Protein AF-A0AAV5BYK7-F1 (afdb_monomer)

Mean predicted aligned error: 7.23 Å

Foldseek 3Di:
DVVVQPPFFDWDKDWDKDWDFLVQLVVVDPPPWAFDDDPRTFIWTKMWIWTCDDPVHTDIDIDTGSGDTDDPPVDDD

Radius of gyration: 14.79 Å; Cα contacts (8 Å, |Δi|>4): 132; chains: 1; bounding box: 35×22×36 Å

Secondary structure (DSSP, 8-state):
-GGGSGGG-EEEEEEEEEEEEHHHHHTTS-TTSEE--BTTEEEEEEEEEEEEE-TT-SEEEEEEE---EE-TTT---

Structure (mmCIF, N/CA/C/O backbone):
data_AF-A0AAV5BYK7-F1
#
_entry.id   AF-A0AAV5BYK7-F1
#
loop_
_atom_site.group_PDB
_atom_site.id
_atom_site.type_symbol
_atom_site.label_atom_id
_atom_site.label_alt_id
_atom_site.label_comp_id
_atom_site.label_asym_id
_atom_site.label_entity_id
_atom_site.label_seq_id
_atom_site.pdbx_PDB_ins_code
_atom_site.Cartn_x
_atom_site.Cartn_y
_atom_site.Cartn_z
_atom_site.occupancy
_atom_site.B_iso_or_equiv
_atom_site.auth_seq_id
_atom_site.auth_comp_id
_atom_site.auth_asym_id
_atom_site.auth_atom_id
_atom_site.pdbx_PDB_model_num
ATOM 1 N N . MET A 1 1 ? 11.356 0.984 2.742 1.00 40.00 1 MET A N 1
ATOM 2 C CA . MET A 1 1 ? 12.364 0.138 2.062 1.00 40.00 1 MET A CA 1
ATOM 3 C C . MET A 1 1 ? 12.103 -0.063 0.568 1.00 40.00 1 MET A C 1
ATOM 5 O O . MET A 1 1 ? 13.085 -0.109 -0.149 1.00 40.00 1 MET A O 1
ATOM 9 N N . VAL A 1 2 ? 10.857 -0.082 0.067 1.00 43.31 2 VAL A N 1
ATOM 10 C CA . VAL A 1 2 ? 10.576 -0.112 -1.394 1.00 43.31 2 VAL A CA 1
ATOM 11 C C . VAL A 1 2 ? 11.033 1.169 -2.118 1.00 43.31 2 VAL A C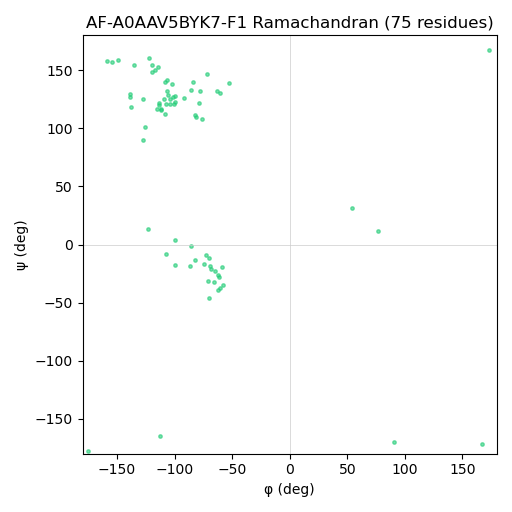 1
ATOM 13 O O . VAL A 1 2 ? 11.526 1.116 -3.235 1.00 43.31 2 VAL A O 1
ATOM 16 N N . LEU A 1 3 ? 10.9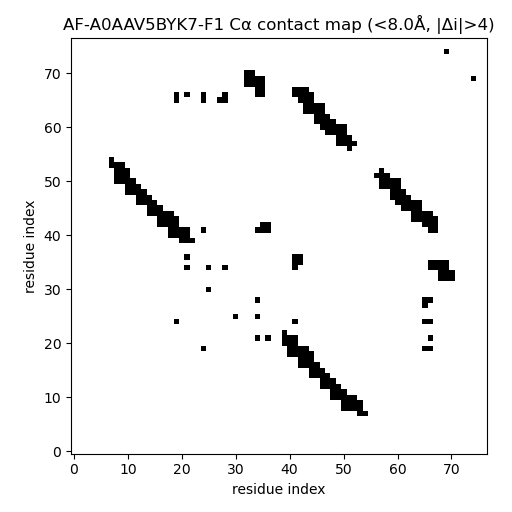84 2.327 -1.449 1.00 38.88 3 LEU A N 1
ATOM 17 C CA . LEU A 1 3 ? 11.345 3.610 -2.068 1.00 38.88 3 LEU A CA 1
ATOM 18 C C . LEU A 1 3 ? 12.851 3.767 -2.383 1.00 38.88 3 LEU A C 1
ATOM 20 O O . LEU A 1 3 ? 13.211 4.607 -3.197 1.00 38.88 3 LEU A O 1
ATOM 24 N N . CYS A 1 4 ? 13.738 2.968 -1.775 1.00 32.91 4 CYS A N 1
ATOM 25 C CA . CYS A 1 4 ? 15.189 3.130 -1.949 1.00 32.91 4 CYS A CA 1
ATOM 26 C C . CYS A 1 4 ? 1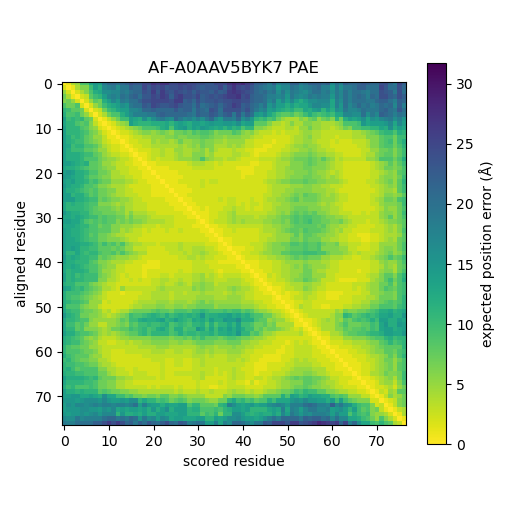5.734 2.465 -3.232 1.00 32.91 4 CYS A C 1
ATOM 28 O O . CYS A 1 4 ? 16.855 2.759 -3.630 1.00 32.91 4 CYS A O 1
ATOM 30 N N . LEU A 1 5 ? 14.955 1.601 -3.904 1.00 46.88 5 LEU A N 1
ATOM 31 C CA . LEU A 1 5 ? 15.372 0.962 -5.164 1.00 46.88 5 LEU A CA 1
ATOM 32 C C . LEU A 1 5 ? 15.048 1.808 -6.412 1.00 46.88 5 LEU A C 1
ATOM 34 O O . LEU A 1 5 ? 15.643 1.608 -7.464 1.00 46.88 5 LEU A O 1
ATOM 38 N N . LEU A 1 6 ? 14.137 2.781 -6.295 1.00 52.38 6 LEU A N 1
ATOM 39 C CA . LEU A 1 6 ? 13.602 3.565 -7.419 1.00 52.38 6 LEU A CA 1
ATOM 40 C C . LEU A 1 6 ? 14.578 4.590 -8.022 1.00 52.38 6 LEU A C 1
ATOM 42 O O . LEU A 1 6 ? 14.286 5.143 -9.076 1.00 52.38 6 LEU A O 1
ATOM 46 N N . LEU A 1 7 ? 15.735 4.844 -7.401 1.00 54.84 7 LEU A N 1
ATOM 47 C CA . LEU A 1 7 ? 16.719 5.817 -7.903 1.00 54.84 7 LEU A CA 1
ATOM 48 C C . LEU A 1 7 ? 17.448 5.372 -9.189 1.00 54.84 7 LEU A C 1
ATOM 50 O O . LEU A 1 7 ? 18.094 6.205 -9.817 1.00 54.84 7 LEU A O 1
ATOM 54 N N . PHE A 1 8 ? 17.331 4.103 -9.599 1.00 56.31 8 PHE A N 1
ATOM 55 C CA . PHE A 1 8 ? 18.006 3.543 -10.784 1.00 56.31 8 PHE A CA 1
ATOM 56 C C . PHE A 1 8 ? 17.053 2.921 -11.818 1.00 56.31 8 PHE A C 1
ATOM 58 O O . PHE A 1 8 ? 17.504 2.185 -12.690 1.00 56.31 8 PHE A O 1
ATOM 65 N N . LEU A 1 9 ? 15.745 3.163 -11.708 1.00 66.81 9 LEU A N 1
ATOM 66 C CA . LEU A 1 9 ? 14.739 2.469 -12.510 1.00 66.81 9 LEU A CA 1
ATOM 67 C C . LEU A 1 9 ? 14.041 3.441 -13.470 1.00 66.81 9 LEU A C 1
ATOM 69 O O . LEU A 1 9 ? 13.395 4.390 -13.021 1.00 66.81 9 LEU A O 1
ATOM 73 N N . VAL A 1 10 ? 14.132 3.197 -14.782 1.00 74.62 10 VAL A N 1
ATOM 74 C CA . VAL A 1 10 ? 13.377 3.956 -15.796 1.00 74.62 10 VAL A CA 1
ATOM 75 C C . VAL A 1 10 ? 12.170 3.135 -16.226 1.00 74.62 10 VAL A C 1
ATOM 77 O O . VAL A 1 10 ? 12.294 2.005 -16.706 1.00 74.62 10 VAL A O 1
ATOM 80 N N . GLY A 1 11 ? 10.977 3.692 -16.039 1.00 82.50 11 GLY A N 1
ATOM 81 C CA . GLY A 1 11 ? 9.749 2.942 -16.243 1.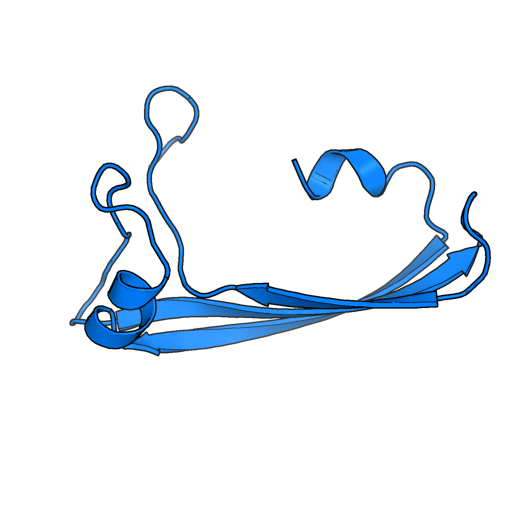00 82.50 11 GLY A CA 1
ATOM 82 C C . GLY A 1 11 ? 8.476 3.757 -16.088 1.00 82.50 11 GLY A C 1
ATOM 83 O O . GLY A 1 11 ? 8.503 4.966 -15.850 1.00 82.50 11 GLY A O 1
ATOM 84 N N . SER A 1 12 ? 7.349 3.064 -16.218 1.00 85.31 12 SER A N 1
ATOM 85 C CA . SER A 1 12 ? 6.016 3.607 -15.944 1.00 85.31 12 SER A CA 1
ATOM 86 C C . SER A 1 12 ? 5.388 2.898 -14.751 1.00 85.31 12 SER A C 1
ATOM 88 O O . SER A 1 12 ? 5.720 1.754 -14.448 1.00 85.31 12 SER A O 1
ATOM 90 N N . ALA A 1 13 ? 4.498 3.600 -14.059 1.00 87.50 13 ALA A N 1
ATOM 91 C CA . ALA A 1 13 ? 3.964 3.196 -12.771 1.00 87.50 13 ALA A CA 1
ATOM 92 C C . ALA A 1 13 ? 2.458 3.477 -12.707 1.00 87.50 13 ALA A C 1
ATOM 94 O O . ALA A 1 13 ? 2.027 4.608 -12.936 1.00 87.50 13 A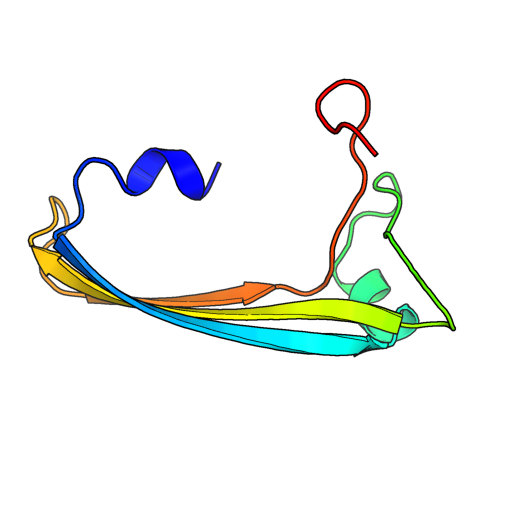LA A O 1
ATOM 95 N N . LEU A 1 14 ? 1.667 2.462 -12.363 1.00 88.62 14 LEU A N 1
ATOM 96 C CA . LEU A 1 14 ? 0.233 2.572 -12.109 1.00 88.62 14 LEU A CA 1
ATOM 97 C C . LEU A 1 14 ? -0.044 2.279 -10.634 1.00 88.62 14 LEU A C 1
ATOM 99 O O . LEU A 1 14 ? 0.235 1.185 -10.146 1.00 88.62 14 LEU A O 1
ATOM 103 N N . TYR A 1 15 ? -0.652 3.242 -9.946 1.00 89.56 15 TYR A N 1
ATOM 104 C CA . TYR A 1 15 ? -1.115 3.080 -8.572 1.00 89.56 15 TYR A CA 1
ATOM 105 C C . TYR A 1 15 ? -2.632 2.943 -8.545 1.00 89.56 15 TYR A C 1
ATOM 107 O O . TYR A 1 15 ? -3.348 3.797 -9.067 1.00 89.56 15 TYR A O 1
ATOM 115 N N . GLN A 1 16 ? -3.123 1.904 -7.875 1.00 92.06 16 GLN A N 1
ATOM 116 C CA . GLN A 1 16 ? -4.541 1.746 -7.584 1.00 92.06 16 GLN A CA 1
ATOM 117 C C . GLN A 1 16 ? -4.733 1.542 -6.086 1.00 92.06 16 GLN A C 1
ATOM 119 O O . GLN A 1 16 ? -4.543 0.447 -5.553 1.00 92.06 16 GLN A O 1
ATOM 124 N N . LEU A 1 17 ? -5.138 2.615 -5.412 1.00 91.56 17 LEU A N 1
ATOM 125 C CA . LEU A 1 17 ? -5.521 2.586 -4.006 1.00 91.56 17 LEU A CA 1
ATOM 126 C C . LEU A 1 17 ? -6.980 2.147 -3.879 1.00 91.56 17 LEU A C 1
ATOM 128 O O . LEU A 1 17 ? -7.831 2.561 -4.667 1.00 91.56 17 LEU A O 1
ATOM 132 N N . HIS A 1 18 ? -7.278 1.316 -2.885 1.00 91.88 18 HIS A N 1
ATOM 133 C CA . HIS A 1 18 ? -8.651 0.931 -2.570 1.00 91.88 18 HIS A CA 1
ATOM 134 C C . HIS A 1 18 ? -8.823 0.656 -1.076 1.00 91.88 18 HIS A C 1
ATOM 136 O O . HIS A 1 18 ? -7.865 0.385 -0.351 1.00 91.88 18 HIS A O 1
ATOM 142 N N . LEU A 1 19 ? -10.069 0.736 -0.610 1.00 93.38 19 LEU A N 1
ATOM 143 C CA . LEU A 1 19 ? -10.408 0.429 0.774 1.00 93.38 19 LEU A CA 1
ATOM 144 C C . LEU A 1 19 ? -10.485 -1.085 0.966 1.00 93.38 19 LEU A C 1
ATOM 146 O O . LEU A 1 19 ? -11.277 -1.770 0.316 1.00 93.38 19 LEU A O 1
ATOM 150 N N . VAL A 1 20 ? -9.677 -1.595 1.889 1.00 93.44 20 VAL A N 1
ATOM 151 C CA . VAL A 1 20 ? -9.641 -3.006 2.284 1.00 93.44 20 VAL A CA 1
ATOM 152 C C . VAL A 1 20 ? -10.252 -3.128 3.671 1.00 93.44 20 VAL A C 1
ATOM 154 O O . VAL A 1 20 ? -10.016 -2.282 4.530 1.00 93.44 20 VAL A O 1
ATOM 157 N N . LYS A 1 21 ? -11.043 -4.175 3.923 1.00 94.69 21 LYS A N 1
ATOM 158 C CA . LYS A 1 21 ? -11.580 -4.427 5.268 1.00 94.69 21 LYS A CA 1
ATOM 159 C C . LYS A 1 21 ? -10.427 -4.626 6.248 1.00 94.69 21 LYS A C 1
ATOM 161 O O . LYS A 1 21 ? -9.541 -5.446 6.002 1.00 94.69 21 LYS A O 1
ATOM 166 N N . ALA A 1 22 ? -10.468 -3.927 7.379 1.00 93.38 22 ALA A N 1
ATOM 167 C CA . ALA A 1 22 ? -9.422 -3.991 8.396 1.00 93.38 22 ALA A CA 1
ATOM 168 C C . ALA A 1 22 ? -9.208 -5.426 8.909 1.00 93.38 22 ALA A C 1
ATOM 170 O O . ALA A 1 22 ? -8.073 -5.837 9.133 1.00 93.38 22 ALA A O 1
ATOM 171 N N . SER A 1 23 ? -10.277 -6.225 9.003 1.00 93.56 23 SER A N 1
ATOM 172 C CA . SER A 1 23 ? -10.203 -7.643 9.379 1.00 93.56 23 SER A CA 1
ATOM 173 C C . SER A 1 23 ? -9.403 -8.491 8.386 1.00 93.56 23 SER A C 1
ATOM 175 O O . SER A 1 23 ? -8.628 -9.347 8.801 1.00 93.56 23 SER A O 1
ATOM 177 N N . THR A 1 24 ? -9.546 -8.235 7.084 1.00 93.62 24 THR A N 1
ATOM 178 C CA . THR A 1 24 ? -8.771 -8.914 6.037 1.00 93.62 24 THR A CA 1
ATOM 179 C C . THR A 1 24 ? -7.315 -8.468 6.066 1.00 93.62 24 THR A C 1
ATOM 181 O O . THR A 1 24 ? -6.422 -9.309 6.058 1.00 93.62 24 THR A O 1
ATOM 184 N N . ALA A 1 25 ? -7.067 -7.159 6.162 1.00 93.31 25 ALA A N 1
ATOM 185 C CA . ALA A 1 25 ? -5.713 -6.614 6.237 1.00 93.31 25 ALA A CA 1
ATOM 186 C C . ALA A 1 25 ? -4.948 -7.135 7.466 1.00 93.31 25 ALA A C 1
ATOM 188 O O . ALA A 1 25 ? -3.764 -7.454 7.375 1.00 93.31 25 ALA A O 1
ATOM 189 N N . ARG A 1 26 ? -5.634 -7.295 8.605 1.00 92.25 26 ARG A N 1
ATOM 190 C CA . ARG A 1 26 ? -5.040 -7.778 9.858 1.00 92.25 26 ARG A CA 1
ATOM 191 C C . ARG A 1 26 ? -4.456 -9.187 9.759 1.00 92.25 26 ARG A C 1
ATOM 193 O O . ARG A 1 26 ? -3.502 -9.470 10.469 1.00 92.25 26 ARG A O 1
ATOM 200 N N . ALA A 1 27 ? -4.975 -10.044 8.881 1.00 93.44 27 ALA A N 1
ATOM 201 C CA . ALA A 1 27 ? -4.426 -11.386 8.681 1.00 93.44 27 ALA A CA 1
ATOM 202 C C . ALA A 1 27 ? -2.998 -11.372 8.098 1.00 93.44 27 ALA A C 1
ATOM 204 O O . ALA A 1 27 ? -2.259 -12.335 8.273 1.00 93.44 27 ALA A O 1
ATOM 205 N N . PHE A 1 28 ? -2.613 -10.282 7.425 1.00 91.69 28 PHE A N 1
ATOM 206 C CA . PHE A 1 28 ? -1.311 -10.126 6.768 1.00 91.69 28 PHE A CA 1
ATOM 207 C C . PHE A 1 28 ? -0.376 -9.152 7.494 1.00 91.69 28 PHE A C 1
ATOM 209 O O . PHE A 1 28 ? 0.789 -9.029 7.124 1.00 91.69 28 PHE A O 1
ATOM 216 N N . VAL A 1 29 ? -0.877 -8.438 8.506 1.00 90.12 29 VAL A N 1
ATOM 217 C CA . VAL A 1 29 ? -0.119 -7.429 9.250 1.00 90.12 29 VAL A CA 1
ATOM 218 C C . VAL A 1 29 ? 0.286 -7.990 10.614 1.00 90.12 29 VAL A C 1
ATOM 220 O O . VAL A 1 29 ? -0.602 -8.388 11.373 1.00 90.12 29 VAL A O 1
ATOM 223 N N . PRO A 1 30 ? 1.587 -7.969 10.963 1.00 89.81 30 PRO A N 1
AT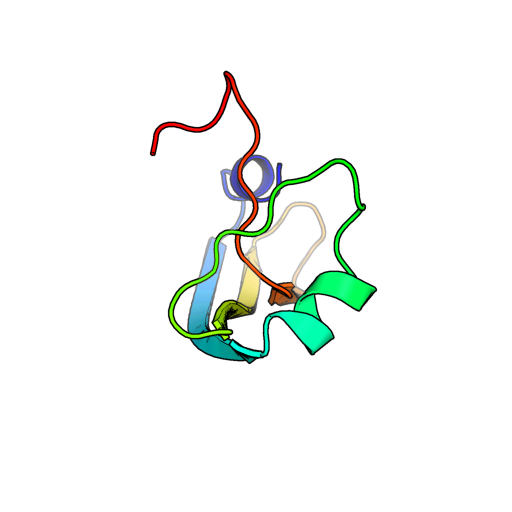OM 224 C CA . PRO A 1 30 ? 2.056 -8.386 12.279 1.00 89.81 30 PRO A CA 1
ATOM 225 C C . PRO A 1 30 ? 1.308 -7.673 13.422 1.00 89.81 30 PRO A C 1
ATOM 227 O O . PRO A 1 30 ? 1.022 -6.474 13.313 1.00 89.81 30 PRO A O 1
ATOM 230 N N . PRO A 1 31 ? 0.957 -8.379 14.511 1.00 88.69 31 PRO A N 1
ATOM 231 C CA . PRO A 1 31 ? 0.133 -7.832 15.593 1.00 88.69 31 PRO A CA 1
ATOM 232 C C . PRO A 1 31 ? 0.774 -6.640 16.319 1.00 88.69 31 PRO A C 1
ATOM 234 O O . PRO A 1 31 ? 0.056 -5.792 16.847 1.00 88.69 31 PRO A O 1
ATOM 237 N N . GLU A 1 32 ? 2.101 -6.547 16.323 1.00 89.00 32 GLU A N 1
ATOM 238 C CA . GLU A 1 32 ? 2.873 -5.445 16.897 1.00 89.00 32 GLU A CA 1
ATOM 239 C C . GLU A 1 32 ? 2.719 -4.125 16.126 1.00 89.00 32 GLU A C 1
ATOM 241 O O . GLU A 1 32 ? 2.934 -3.050 16.689 1.00 89.00 32 GLU A O 1
ATOM 246 N N . LEU A 1 33 ? 2.310 -4.182 14.853 1.00 89.75 33 LEU A N 1
ATOM 247 C CA . LEU A 1 33 ? 2.097 -3.001 14.027 1.00 89.75 33 LEU A CA 1
ATOM 248 C C . LEU A 1 33 ? 0.640 -2.536 14.113 1.00 89.75 33 LEU A C 1
ATOM 250 O O . LEU A 1 33 ? -0.327 -3.266 13.842 1.00 89.75 33 LEU A O 1
ATOM 254 N N . ARG A 1 34 ? 0.462 -1.260 14.460 1.00 90.06 34 ARG A N 1
ATOM 255 C CA . ARG A 1 34 ? -0.866 -0.652 14.539 1.00 90.06 34 ARG A CA 1
ATOM 256 C C . ARG A 1 34 ? -1.378 -0.360 13.129 1.00 90.06 34 ARG A C 1
ATOM 258 O O . ARG A 1 34 ? -0.907 0.564 12.483 1.00 90.06 34 ARG A O 1
ATOM 265 N N . LEU A 1 35 ? -2.367 -1.121 12.666 1.00 91.31 35 LEU A N 1
ATOM 266 C CA . LEU A 1 35 ? -3.083 -0.824 11.425 1.00 91.31 35 LEU A CA 1
ATOM 267 C C . LEU A 1 35 ? -3.823 0.516 11.549 1.00 91.31 35 LEU A C 1
ATOM 269 O O . LEU A 1 35 ? -4.512 0.757 12.544 1.00 91.31 35 LEU A O 1
ATOM 273 N N . VAL A 1 36 ? -3.680 1.370 10.540 1.00 92.00 36 VAL A N 1
ATOM 274 C CA . VAL A 1 36 ? -4.450 2.606 10.405 1.00 92.00 36 VAL A CA 1
ATOM 275 C C . VAL A 1 36 ? -5.801 2.237 9.811 1.00 92.00 36 VAL A C 1
ATOM 277 O O . VAL A 1 36 ? -5.883 1.841 8.647 1.00 92.00 36 VAL A O 1
ATOM 280 N N . GLU A 1 37 ? -6.855 2.335 10.617 1.00 92.38 37 GLU A N 1
ATOM 281 C CA . GLU A 1 37 ? -8.224 2.065 10.185 1.00 92.38 37 GLU A CA 1
ATOM 282 C C . GLU A 1 37 ? -9.130 3.289 10.331 1.00 92.38 37 GLU A C 1
ATOM 284 O O . GLU A 1 37 ? -8.976 4.097 11.248 1.00 92.38 37 GLU A O 1
ATOM 289 N N . ALA A 1 38 ? -10.112 3.380 9.440 1.00 90.88 38 ALA A N 1
ATOM 290 C CA . ALA A 1 38 ? -11.251 4.277 9.525 1.00 90.88 38 ALA A CA 1
ATOM 291 C C . ALA A 1 38 ? -12.506 3.509 9.086 1.00 90.88 38 ALA A C 1
ATOM 293 O O . ALA A 1 38 ? -12.513 2.862 8.039 1.00 90.88 38 ALA A O 1
ATOM 294 N N . PHE A 1 39 ? -13.568 3.555 9.895 1.00 91.62 39 PHE A N 1
ATOM 295 C CA . PHE A 1 39 ? -14.843 2.870 9.623 1.00 91.62 39 PHE A CA 1
ATOM 296 C C . PHE A 1 39 ? -14.714 1.352 9.355 1.00 91.62 39 PHE A C 1
ATOM 298 O O . PHE A 1 39 ? -15.490 0.788 8.587 1.00 91.62 39 PHE A O 1
ATOM 305 N N . GLY A 1 40 ? -13.733 0.678 9.968 1.00 91.81 40 GLY A N 1
ATOM 306 C CA . GLY A 1 40 ? -13.472 -0.753 9.755 1.00 91.81 40 GLY A CA 1
ATOM 307 C C . GLY A 1 40 ? -12.762 -1.084 8.436 1.00 91.81 40 GLY A C 1
ATOM 308 O O . GLY A 1 40 ? -12.672 -2.257 8.062 1.00 91.81 40 GLY A O 1
ATOM 309 N N . TYR A 1 41 ? -12.241 -0.075 7.737 1.00 93.12 41 TYR A N 1
ATOM 310 C CA . TYR A 1 41 ? -11.423 -0.215 6.536 1.00 93.12 41 TYR A CA 1
ATOM 311 C C . TYR A 1 41 ? -10.040 0.396 6.747 1.00 93.12 41 TYR A C 1
ATOM 313 O O . TYR A 1 41 ? -9.860 1.306 7.548 1.00 93.12 41 TYR A O 1
ATOM 321 N N . THR A 1 42 ? -9.062 -0.086 5.995 1.00 94.75 42 THR A N 1
ATOM 322 C CA . THR A 1 42 ? -7.733 0.511 5.862 1.00 94.75 42 THR A CA 1
ATOM 323 C C . THR A 1 42 ? -7.471 0.822 4.392 1.00 94.75 42 THR A C 1
ATOM 325 O O . THR A 1 42 ? -8.132 0.277 3.501 1.00 94.75 42 THR A O 1
ATOM 328 N N . LEU A 1 43 ? -6.514 1.707 4.125 1.00 93.44 43 LEU A N 1
ATOM 329 C CA . LEU A 1 43 ? -6.089 1.993 2.763 1.00 93.44 43 LEU A CA 1
ATOM 330 C C . LEU A 1 43 ? -5.091 0.923 2.322 1.00 93.44 43 LEU A C 1
ATOM 332 O O . LEU A 1 43 ? -3.985 0.841 2.852 1.00 93.44 43 LEU A O 1
ATOM 336 N N . GLY A 1 44 ? -5.503 0.091 1.376 1.00 92.50 44 GLY A N 1
ATOM 337 C CA . GLY A 1 44 ? -4.633 -0.845 0.680 1.00 92.50 44 GLY A CA 1
ATOM 338 C C . GLY A 1 44 ? -4.487 -0.442 -0.780 1.00 92.50 44 GLY A C 1
ATOM 339 O O . GLY A 1 44 ? -4.830 0.673 -1.190 1.00 92.50 44 GLY A O 1
ATOM 340 N N . GLY A 1 45 ? -3.993 -1.364 -1.590 1.00 91.62 45 GLY A N 1
ATOM 341 C CA . GLY A 1 45 ? -3.869 -1.104 -3.011 1.00 91.62 45 GLY A CA 1
ATOM 342 C C . GLY A 1 45 ? -3.011 -2.105 -3.743 1.00 91.62 45 GLY A C 1
ATOM 343 O O . GLY A 1 45 ? -2.571 -3.115 -3.197 1.00 91.62 45 GLY A O 1
ATOM 344 N N . MET A 1 46 ? -2.748 -1.773 -4.993 1.00 92.69 46 MET A N 1
ATOM 345 C CA . MET A 1 46 ? -1.673 -2.376 -5.752 1.00 92.69 46 MET A CA 1
ATOM 346 C C . MET A 1 46 ? -0.900 -1.299 -6.500 1.00 92.69 46 MET A C 1
ATOM 348 O O . MET A 1 46 ? -1.430 -0.232 -6.827 1.00 92.69 46 MET A O 1
ATOM 352 N N . PHE A 1 47 ? 0.352 -1.610 -6.775 1.00 90.19 47 PHE A N 1
ATOM 353 C CA . PHE A 1 47 ? 1.236 -0.821 -7.604 1.00 90.19 47 PHE A CA 1
ATOM 354 C C . PHE A 1 47 ? 1.828 -1.734 -8.669 1.00 90.19 47 PHE A C 1
ATOM 356 O O . PHE A 1 47 ? 2.396 -2.770 -8.330 1.00 90.19 47 PHE A O 1
ATOM 363 N N . LEU A 1 48 ? 1.663 -1.355 -9.933 1.00 90.38 48 LEU A N 1
ATOM 364 C CA . LEU A 1 48 ? 2.279 -2.027 -11.068 1.00 90.38 48 LEU A CA 1
ATOM 365 C C . LEU A 1 48 ? 3.322 -1.094 -11.674 1.00 90.38 48 LEU A C 1
ATOM 367 O O . LEU A 1 48 ? 2.962 -0.036 -12.195 1.00 90.38 48 LEU A O 1
ATOM 371 N N . ALA A 1 4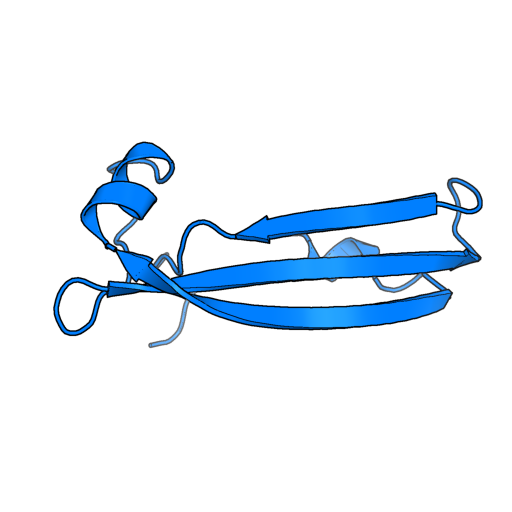9 ? 4.585 -1.497 -11.636 1.00 90.06 49 ALA A N 1
ATOM 372 C CA . ALA A 1 49 ? 5.652 -0.852 -12.379 1.00 90.06 49 ALA A CA 1
ATOM 373 C C . ALA A 1 49 ? 6.083 -1.710 -13.559 1.00 90.06 49 ALA A C 1
ATOM 375 O O . ALA A 1 49 ? 6.178 -2.928 -13.450 1.00 90.06 49 ALA A O 1
ATOM 376 N N . ARG A 1 50 ? 6.378 -1.048 -14.673 1.00 89.12 50 ARG A N 1
ATOM 377 C CA . ARG A 1 50 ? 7.080 -1.646 -15.807 1.00 89.12 50 ARG A CA 1
ATOM 378 C C . ARG A 1 50 ? 8.415 -0.956 -15.958 1.00 89.12 50 ARG A C 1
ATOM 380 O O . ARG A 1 50 ? 8.434 0.250 -16.224 1.00 89.12 50 ARG A O 1
ATOM 387 N N . TYR A 1 51 ? 9.496 -1.699 -15.781 1.00 88.31 51 TYR A N 1
ATOM 388 C CA . TYR A 1 51 ? 10.852 -1.184 -15.887 1.00 88.31 51 TYR A CA 1
ATOM 389 C C . TYR A 1 51 ? 11.476 -1.630 -17.204 1.00 88.31 51 TYR A C 1
ATOM 391 O O . TYR A 1 51 ? 11.599 -2.823 -17.471 1.00 88.31 51 TYR A O 1
ATOM 399 N N . HIS A 1 52 ? 11.865 -0.648 -18.014 1.00 84.06 52 HIS A N 1
ATOM 400 C CA . HIS A 1 52 ? 12.526 -0.857 -19.307 1.00 84.06 52 HIS A CA 1
ATOM 401 C C . HIS A 1 52 ? 14.046 -0.673 -19.211 1.00 84.06 52 HIS A C 1
ATOM 403 O O . HIS A 1 52 ? 14.784 -1.125 -20.076 1.00 84.06 52 HIS A O 1
ATOM 409 N N . ASP A 1 53 ? 14.524 -0.020 -18.151 1.00 83.12 53 ASP A N 1
ATOM 410 C CA . ASP A 1 53 ? 15.946 0.068 -17.834 1.00 83.12 53 ASP A CA 1
ATOM 411 C C . ASP A 1 53 ? 16.135 -0.134 -16.329 1.00 83.12 53 ASP A C 1
ATOM 413 O O . ASP A 1 53 ? 15.580 0.611 -15.508 1.00 83.12 53 ASP A O 1
ATOM 417 N N . SER A 1 54 ? 16.862 -1.193 -15.975 1.00 80.81 54 SER A N 1
ATOM 418 C CA . SER A 1 54 ? 17.227 -1.507 -14.599 1.00 80.81 54 SER A CA 1
ATOM 419 C C . SER A 1 54 ? 18.514 -2.341 -14.534 1.00 80.81 54 SER A C 1
ATOM 421 O O . SER A 1 54 ? 18.812 -3.097 -15.464 1.00 80.81 54 SER A O 1
ATOM 423 N N . PRO A 1 55 ? 19.233 -2.329 -13.395 1.00 81.56 55 PRO A N 1
ATOM 424 C CA . PRO A 1 55 ? 20.387 -3.207 -13.170 1.00 81.56 55 PRO A CA 1
ATOM 425 C C . PRO A 1 55 ? 20.082 -4.713 -13.253 1.00 81.56 55 PRO A C 1
ATOM 427 O O . PRO A 1 55 ? 21.004 -5.512 -13.402 1.00 81.56 55 PRO A O 1
ATOM 430 N N . ALA A 1 56 ? 18.811 -5.108 -13.129 1.00 83.50 56 ALA A N 1
ATOM 431 C CA . ALA A 1 56 ? 18.356 -6.495 -13.201 1.00 83.50 56 ALA A CA 1
ATOM 432 C C . ALA A 1 56 ? 17.760 -6.869 -14.577 1.00 83.50 56 ALA A C 1
ATOM 434 O O . ALA A 1 56 ? 17.288 -7.993 -14.742 1.00 83.50 56 ALA A O 1
ATOM 435 N N . GLY A 1 57 ? 17.792 -5.958 -15.559 1.00 82.94 57 GLY A N 1
ATOM 436 C CA . GLY A 1 57 ? 17.141 -6.115 -16.864 1.00 82.94 57 GLY A CA 1
ATOM 437 C C . GLY A 1 57 ? 15.707 -5.575 -16.897 1.00 82.94 57 GLY A C 1
ATOM 438 O O . GLY A 1 57 ? 15.266 -4.890 -15.977 1.00 82.94 57 GLY A O 1
ATOM 439 N N . GLU A 1 58 ? 14.972 -5.858 -17.969 1.00 88.69 58 GLU A N 1
ATOM 440 C CA . GLU A 1 58 ? 13.564 -5.465 -18.081 1.00 88.69 58 GLU A CA 1
ATOM 441 C C . GLU A 1 58 ? 12.673 -6.400 -17.260 1.00 88.69 58 GLU A C 1
ATOM 443 O O . GLU A 1 58 ? 12.784 -7.625 -17.365 1.00 88.69 58 GLU A O 1
ATOM 448 N N . PHE A 1 59 ? 11.772 -5.834 -16.457 1.00 88.06 59 PHE A N 1
ATOM 449 C CA . PHE A 1 59 ? 10.775 -6.615 -15.729 1.00 88.06 59 PHE A CA 1
ATOM 450 C C . PHE A 1 59 ? 9.570 -5.771 -15.310 1.00 88.06 59 PHE A C 1
ATOM 452 O O . PHE A 1 59 ? 9.651 -4.551 -15.152 1.00 88.06 59 PHE A O 1
ATOM 459 N N . ASP A 1 60 ? 8.458 -6.466 -15.077 1.00 89.81 60 ASP A N 1
ATOM 460 C CA . ASP A 1 60 ? 7.250 -5.901 -14.489 1.00 89.81 60 ASP A CA 1
ATOM 461 C C . ASP A 1 60 ? 7.198 -6.255 -12.993 1.00 89.81 60 ASP A C 1
ATOM 463 O O . ASP A 1 60 ? 7.310 -7.423 -12.612 1.00 89.81 60 ASP A O 1
ATOM 467 N N . GLU A 1 61 ? 7.010 -5.253 -12.134 1.00 89.38 61 GLU A N 1
ATOM 468 C CA . GLU A 1 61 ? 6.851 -5.411 -10.688 1.00 89.38 61 GLU A CA 1
ATOM 469 C C . GLU A 1 61 ? 5.397 -5.158 -10.287 1.00 89.38 61 GLU A C 1
ATOM 471 O O . GLU A 1 61 ? 4.872 -4.062 -10.482 1.00 89.38 61 GLU A O 1
ATOM 476 N N . LEU A 1 62 ? 4.748 -6.153 -9.680 1.00 91.50 62 LEU A N 1
ATOM 477 C CA . LEU A 1 62 ? 3.428 -5.999 -9.072 1.00 91.50 62 LEU A CA 1
ATOM 478 C C . LEU A 1 62 ? 3.539 -6.126 -7.552 1.00 91.50 62 LEU A C 1
ATOM 480 O O . LEU A 1 62 ? 3.829 -7.202 -7.029 1.00 91.50 62 LEU A O 1
ATOM 484 N N . VAL A 1 63 ? 3.231 -5.044 -6.843 1.00 91.75 63 VAL A N 1
ATOM 485 C CA . VAL A 1 63 ? 3.185 -5.010 -5.379 1.00 91.75 63 VAL A CA 1
ATOM 486 C C . VAL A 1 63 ? 1.740 -4.890 -4.924 1.00 91.75 63 VAL A C 1
ATOM 488 O O . VAL A 1 63 ? 1.041 -3.953 -5.305 1.00 91.75 63 VAL A O 1
ATOM 491 N N . VAL A 1 64 ? 1.297 -5.813 -4.070 1.00 92.12 64 VAL A N 1
AT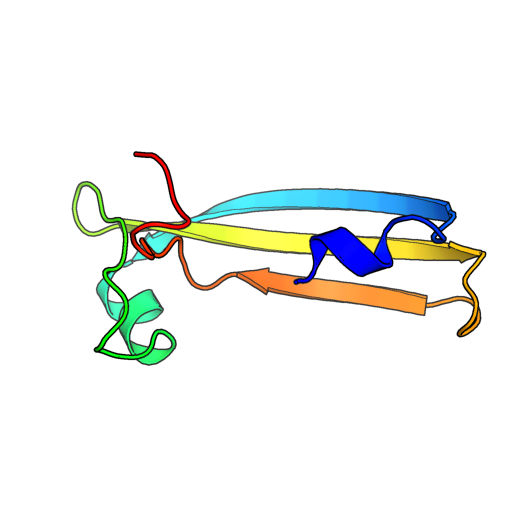OM 492 C CA . VAL A 1 64 ? -0.009 -5.744 -3.402 1.00 92.12 64 VAL A CA 1
ATOM 493 C C . VAL A 1 64 ? 0.188 -5.261 -1.969 1.00 92.12 64 VAL A C 1
ATOM 495 O O . VAL A 1 64 ? 0.985 -5.817 -1.216 1.00 92.12 64 VAL A O 1
ATOM 498 N N . ILE A 1 65 ? -0.545 -4.218 -1.590 1.00 92.12 65 ILE A N 1
ATOM 499 C CA . ILE A 1 65 ? -0.447 -3.551 -0.292 1.00 92.12 65 ILE A CA 1
ATOM 500 C C . ILE A 1 65 ? -1.698 -3.890 0.517 1.00 92.12 65 ILE A C 1
ATOM 502 O O . ILE A 1 65 ? -2.801 -3.459 0.180 1.00 92.12 65 ILE A O 1
ATOM 506 N N . ALA A 1 66 ? -1.523 -4.651 1.600 1.00 91.12 66 ALA A N 1
ATOM 507 C CA . ALA A 1 66 ? -2.627 -5.109 2.445 1.00 91.12 66 ALA A CA 1
ATOM 508 C C . ALA A 1 66 ? -3.276 -3.984 3.276 1.00 91.12 66 ALA A C 1
ATOM 510 O O . ALA A 1 66 ? -4.471 -4.048 3.558 1.00 91.12 66 ALA A O 1
ATOM 511 N N . GLY A 1 67 ? -2.512 -2.962 3.672 1.00 91.50 67 GLY A N 1
ATOM 512 C CA . GLY A 1 67 ? -3.007 -1.850 4.481 1.00 91.50 67 GLY A CA 1
ATOM 513 C C . GLY A 1 67 ? -1.902 -0.903 4.947 1.00 91.50 67 GLY A C 1
ATOM 514 O O . GLY A 1 67 ? -0.719 -1.244 4.877 1.00 91.50 67 GLY A O 1
ATOM 515 N N . ILE A 1 68 ? -2.284 0.270 5.458 1.00 91.50 68 ILE A N 1
ATOM 516 C CA . ILE A 1 68 ? -1.348 1.219 6.078 1.00 91.50 68 ILE A CA 1
ATOM 517 C C . ILE A 1 68 ? -1.159 0.859 7.548 1.00 91.50 68 ILE A C 1
ATOM 519 O O . ILE A 1 68 ? -2.123 0.663 8.288 1.00 91.50 68 ILE A O 1
ATOM 523 N N . VAL A 1 69 ? 0.096 0.830 7.984 1.00 91.25 69 VAL A N 1
ATOM 524 C CA . VAL A 1 69 ? 0.480 0.612 9.379 1.00 91.25 69 VAL A CA 1
ATOM 525 C C . VAL A 1 69 ? 1.212 1.824 9.936 1.00 91.25 69 VAL A C 1
ATOM 527 O O . VAL A 1 69 ? 1.897 2.546 9.216 1.00 91.25 69 VAL A O 1
ATOM 530 N N . TRP A 1 70 ? 1.071 2.028 11.237 1.00 85.75 70 TRP A N 1
ATOM 531 C CA . TRP A 1 70 ? 1.728 3.065 12.008 1.00 85.75 70 TRP A CA 1
ATOM 532 C C . TRP A 1 70 ? 2.937 2.491 12.751 1.00 85.75 70 TRP A C 1
ATOM 534 O O . TRP A 1 70 ? 2.778 1.565 13.551 1.00 85.75 70 TRP A O 1
ATOM 544 N N . ASN A 1 71 ? 4.127 3.057 12.514 1.00 80.69 71 ASN A N 1
ATOM 545 C CA . ASN A 1 71 ? 5.373 2.650 13.173 1.00 80.69 71 ASN A CA 1
ATOM 546 C C . ASN A 1 71 ? 6.109 3.857 13.806 1.00 80.69 71 ASN A C 1
ATOM 548 O O . ASN A 1 71 ? 6.918 4.513 13.131 1.00 80.69 71 ASN A O 1
ATOM 552 N N . PRO A 1 72 ? 5.835 4.196 15.080 1.00 73.75 72 PRO A N 1
ATOM 553 C CA . PRO A 1 72 ? 6.530 5.270 15.793 1.00 73.75 72 PRO A CA 1
ATOM 554 C C . PRO A 1 72 ? 7.975 4.854 16.146 1.00 73.75 72 PRO A C 1
ATOM 556 O O . PRO A 1 72 ? 8.202 3.677 16.419 1.00 73.75 72 PRO A O 1
ATOM 559 N N . PRO A 1 73 ? 8.971 5.768 16.177 1.00 70.56 73 PRO A N 1
ATOM 560 C CA . PRO A 1 73 ? 8.916 7.211 15.902 1.00 70.56 73 PRO A CA 1
ATOM 561 C C . PRO A 1 73 ? 9.069 7.575 14.413 1.00 70.56 73 PRO A C 1
ATOM 563 O O . PRO A 1 73 ? 9.055 8.748 14.064 1.00 70.56 73 PRO A O 1
ATOM 566 N N . THR A 1 74 ? 9.259 6.589 13.531 1.00 69.06 74 THR A N 1
ATOM 567 C CA . THR A 1 74 ? 9.592 6.816 12.110 1.00 69.06 74 THR A CA 1
ATOM 568 C C . THR A 1 74 ? 8.428 7.299 11.245 1.00 69.06 74 THR A C 1
ATOM 570 O O . THR A 1 74 ? 8.648 7.793 10.143 1.00 69.06 74 THR A O 1
ATOM 573 N N . SER A 1 75 ? 7.195 7.142 11.724 1.00 64.81 75 SER A N 1
ATOM 574 C CA . SER A 1 75 ? 5.983 7.622 11.060 1.00 64.81 75 SER A CA 1
ATOM 575 C C . SER A 1 75 ? 5.508 8.903 11.759 1.00 64.81 75 SER A C 1
ATOM 577 O O . SER A 1 75 ? 5.526 8.952 12.988 1.00 64.81 75 SER A O 1
ATOM 579 N N . CYS A 1 76 ? 5.084 9.917 10.994 1.00 58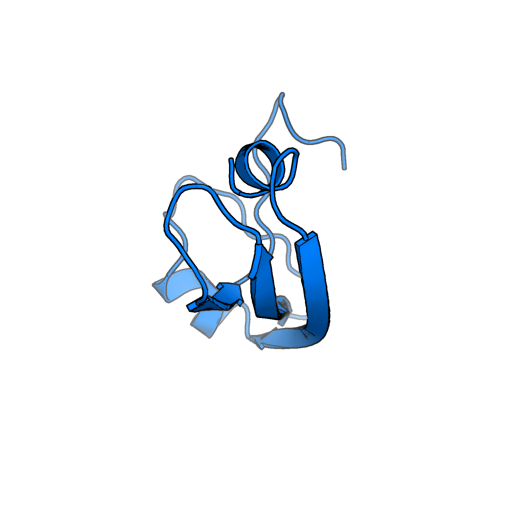.47 76 CYS A N 1
ATOM 580 C CA . CYS A 1 76 ? 4.361 11.107 11.473 1.00 58.47 76 CYS A CA 1
ATOM 581 C C . CYS A 1 76 ? 2.889 10.980 11.044 1.00 58.47 76 CYS A C 1
ATOM 583 O O . CYS A 1 76 ? 2.637 10.582 9.906 1.00 58.47 76 CYS A O 1
ATOM 585 N N . ALA A 1 77 ? 1.953 11.216 11.967 1.00 49.47 77 ALA A N 1
ATOM 586 C CA . ALA A 1 77 ? 0.515 10.994 11.801 1.00 49.47 77 ALA A CA 1
ATOM 587 C C . ALA A 1 77 ? -0.156 12.310 11.441 1.00 49.47 77 ALA A C 1
ATOM 589 O O . ALA A 1 77 ? 0.251 13.332 12.041 1.00 49.47 77 ALA A O 1
#

pLDDT: mean 82.85, std 15.35, range [32.91, 94.75]

Solvent-accessible surface area (backbone atoms only — not comparable to full-atom values): 4644 Å² total; per-residue (Å²): 120,78,76,74,65,57,86,64,53,46,66,52,75,47,80,46,77,43,82,30,51,36,76,65,28,49,79,78,46,63,88,88,49,46,69,48,66,58,98,65,22,16,56,18,32,39,37,41,34,43,30,76,40,38,97,86,48,68,49,74,46,78,48,77,42,58,49,42,66,55,51,81,86,85,48,87,134

Organism: NCBI:txid191504

Sequence (77 aa):
MVLCLLLFLVGSALYQLHLVKASTARAFVPPELRLVEAFGYTLGGMFLARYHDSPAGEFDELVVIAGIVWNPPTSCA

InterPro domains:
  IPR023375 Acetoacetate decarboxylase domain superfamily [SSF160104] (13-66)
  IPR039343 Protein NEOXANTHIN-DEFICIENT 1-like [PTHR35467] (9-77)